Protein AF-A0AAP7AR47-F1 (afdb_monomer_lite)

Structure (mmCIF, N/CA/C/O backbone):
data_AF-A0AAP7AR47-F1
#
_entry.id   AF-A0AAP7AR47-F1
#
loop_
_atom_site.group_PDB
_atom_site.id
_atom_site.type_symbol
_atom_site.label_atom_id
_atom_site.label_alt_id
_atom_site.label_comp_id
_atom_site.label_asym_id
_atom_site.label_entity_id
_atom_site.label_seq_id
_atom_site.pdbx_PDB_ins_code
_atom_site.Cartn_x
_atom_site.Cartn_y
_atom_site.Cartn_z
_atom_site.occupancy
_atom_site.B_iso_or_equiv
_atom_site.auth_seq_id
_atom_site.auth_comp_id
_atom_site.auth_asym_id
_atom_site.auth_atom_id
_atom_site.pdbx_PDB_model_num
ATOM 1 N N . MET A 1 1 ? -0.897 7.971 -12.764 1.00 89.75 1 MET A N 1
ATOM 2 C CA . MET A 1 1 ? -1.975 7.068 -12.286 1.00 89.75 1 MET A CA 1
ATOM 3 C C . MET A 1 1 ? -1.335 5.822 -11.681 1.00 89.75 1 MET A C 1
ATOM 5 O O . MET A 1 1 ? -0.185 5.542 -11.992 1.00 89.75 1 MET A O 1
ATOM 9 N N . LEU A 1 2 ? -2.001 5.090 -10.786 1.00 91.81 2 LEU A N 1
ATOM 10 C CA . LEU A 1 2 ? -1.508 3.789 -10.315 1.00 91.81 2 LEU A CA 1
ATOM 11 C C . LEU A 1 2 ? -2.649 2.787 -10.162 1.00 91.81 2 LEU A C 1
ATOM 13 O O . LEU A 1 2 ? -3.755 3.168 -9.774 1.00 91.81 2 LEU A O 1
ATOM 17 N N . ARG A 1 3 ? -2.368 1.513 -10.430 1.00 94.62 3 ARG A N 1
ATOM 18 C CA . ARG A 1 3 ? -3.255 0.394 -10.088 1.00 94.62 3 ARG A CA 1
ATOM 19 C C . ARG A 1 3 ? -2.848 -0.174 -8.733 1.00 94.62 3 ARG A C 1
ATOM 21 O O . ARG A 1 3 ? -1.660 -0.302 -8.450 1.00 94.62 3 ARG A O 1
ATOM 28 N N . LEU A 1 4 ? -3.827 -0.504 -7.904 1.00 95.00 4 LEU A N 1
ATOM 29 C CA . LEU A 1 4 ? -3.659 -1.189 -6.629 1.00 95.00 4 LEU A CA 1
ATOM 30 C C . LEU A 1 4 ? -4.252 -2.584 -6.729 1.00 95.00 4 LEU A C 1
ATOM 32 O O . LEU A 1 4 ? -5.379 -2.732 -7.192 1.00 95.00 4 LEU A O 1
ATOM 36 N N . GLU A 1 5 ? -3.526 -3.575 -6.230 1.00 95.94 5 GLU A N 1
ATOM 37 C CA . GLU A 1 5 ? -4.007 -4.948 -6.097 1.00 95.94 5 GLU A CA 1
ATOM 38 C C . GLU A 1 5 ? -3.813 -5.414 -4.660 1.00 95.94 5 GLU A C 1
ATOM 40 O O . GLU A 1 5 ? -2.724 -5.310 -4.085 1.00 95.94 5 GLU A O 1
ATOM 45 N N . LEU A 1 6 ? -4.891 -5.901 -4.059 1.00 96.06 6 LEU A N 1
ATOM 46 C CA . LEU A 1 6 ? -4.894 -6.360 -2.687 1.00 96.06 6 LEU A CA 1
ATOM 47 C C . LEU A 1 6 ? -4.102 -7.662 -2.571 1.00 96.06 6 LEU A C 1
ATOM 49 O O . LEU A 1 6 ? -4.432 -8.657 -3.213 1.00 96.06 6 LEU A O 1
ATOM 53 N N . ILE A 1 7 ? -3.103 -7.666 -1.692 1.00 95.31 7 ILE A N 1
ATOM 54 C CA . ILE A 1 7 ? -2.365 -8.882 -1.341 1.00 95.31 7 ILE A CA 1
ATOM 55 C C . ILE A 1 7 ? -3.031 -9.537 -0.139 1.00 95.31 7 ILE A C 1
ATOM 57 O O . ILE A 1 7 ? -3.398 -10.708 -0.175 1.00 95.31 7 ILE A O 1
ATOM 61 N N . GLU A 1 8 ? -3.171 -8.770 0.941 1.00 92.94 8 GLU A N 1
ATOM 62 C CA . GLU A 1 8 ? -3.592 -9.291 2.234 1.00 92.94 8 GLU A CA 1
ATOM 63 C C . GLU A 1 8 ? -4.271 -8.198 3.064 1.00 92.94 8 GLU A C 1
ATOM 65 O O . GLU A 1 8 ? -3.814 -7.054 3.124 1.00 92.94 8 GLU A O 1
ATOM 70 N N . VAL A 1 9 ? -5.363 -8.564 3.735 1.00 92.69 9 VAL A N 1
ATOM 71 C CA . VAL A 1 9 ? -5.983 -7.747 4.781 1.00 92.69 9 VAL A CA 1
ATOM 72 C C . VAL A 1 9 ? -6.045 -8.580 6.044 1.00 92.69 9 VAL A C 1
ATOM 74 O O . VAL A 1 9 ? -6.698 -9.620 6.076 1.00 92.69 9 VAL A O 1
ATOM 77 N N . THR A 1 10 ? -5.421 -8.085 7.103 1.00 91.00 10 THR A N 1
ATOM 78 C CA . THR A 1 10 ? -5.552 -8.629 8.453 1.00 91.00 10 THR A CA 1
ATOM 79 C C . THR A 1 10 ? -6.178 -7.586 9.381 1.00 91.00 10 THR A C 1
ATOM 81 O O . THR A 1 10 ? -6.462 -6.445 8.988 1.00 91.00 10 THR A O 1
ATOM 84 N N . GLU A 1 11 ? -6.421 -7.964 10.635 1.00 87.19 11 GLU A N 1
ATOM 85 C CA . GLU A 1 11 ? -6.824 -7.012 11.678 1.00 87.19 11 GLU A CA 1
ATOM 86 C C . GLU A 1 11 ? -5.703 -6.010 11.996 1.00 87.19 11 GLU A C 1
ATOM 88 O O . GLU A 1 11 ? -5.976 -4.855 12.312 1.00 87.19 11 GLU A O 1
ATOM 93 N N . ALA A 1 12 ? -4.440 -6.423 11.852 1.00 89.69 12 ALA A N 1
ATOM 94 C CA . ALA A 1 12 ? -3.284 -5.606 12.208 1.00 89.69 12 ALA A CA 1
ATOM 95 C C . ALA A 1 12 ? -2.769 -4.738 11.051 1.00 89.69 12 ALA A C 1
ATOM 97 O O . ALA A 1 12 ? -2.289 -3.625 11.275 1.00 89.69 12 ALA A O 1
ATOM 98 N N . ASN A 1 13 ? -2.825 -5.234 9.815 1.00 92.88 13 ASN A N 1
ATOM 99 C CA . ASN A 1 13 ? -2.209 -4.579 8.666 1.00 92.88 13 ASN A CA 1
ATOM 100 C C . ASN A 1 13 ? -2.953 -4.844 7.348 1.00 92.88 13 ASN A C 1
ATOM 102 O O . ASN A 1 13 ? -3.777 -5.750 7.231 1.00 92.88 13 ASN A O 1
ATOM 106 N N . VAL A 1 14 ? -2.665 -3.999 6.365 1.00 93.75 14 VAL A N 1
ATOM 107 C CA . VAL A 1 14 ? -3.184 -4.062 5.001 1.00 93.75 14 VAL A CA 1
ATOM 108 C C . VAL A 1 14 ? -2.005 -4.003 4.047 1.00 93.75 14 VAL A C 1
ATOM 110 O O . VAL A 1 14 ? -1.213 -3.065 4.134 1.00 93.75 14 VAL A O 1
ATOM 113 N N . LYS A 1 15 ? -1.908 -4.962 3.128 1.00 95.88 15 LYS A N 1
ATOM 114 C CA . LYS A 1 15 ? -0.863 -5.017 2.106 1.00 95.88 15 LYS A CA 1
ATOM 115 C C . LYS A 1 15 ? -1.454 -4.911 0.707 1.00 95.88 15 LYS A C 1
ATOM 117 O O . LYS A 1 15 ? -2.370 -5.658 0.359 1.00 95.88 15 LYS A O 1
ATOM 122 N N . TYR A 1 16 ? -0.882 -4.029 -0.105 1.00 96.44 16 TYR A N 1
ATOM 123 C CA . TYR A 1 16 ? -1.226 -3.880 -1.519 1.00 96.44 16 TYR A CA 1
ATOM 124 C C . TYR A 1 16 ? 0.031 -3.856 -2.382 1.00 96.44 16 TYR A C 1
ATOM 126 O O . TYR A 1 16 ? 1.051 -3.279 -1.996 1.00 96.44 16 TYR A O 1
ATOM 134 N N . ARG A 1 17 ? -0.082 -4.420 -3.586 1.00 95.94 17 ARG A N 1
ATOM 135 C CA . ARG A 1 17 ? 0.818 -4.097 -4.693 1.00 95.94 17 ARG A CA 1
ATOM 136 C C . ARG A 1 17 ? 0.334 -2.820 -5.345 1.00 95.94 17 ARG A C 1
ATOM 138 O O . ARG A 1 17 ? -0.869 -2.651 -5.541 1.00 95.94 17 ARG A O 1
ATOM 145 N N . TYR A 1 18 ? 1.263 -1.944 -5.693 1.00 94.69 18 TYR A N 1
ATOM 146 C CA . TYR A 1 18 ? 0.981 -0.810 -6.557 1.00 94.69 18 TYR A CA 1
ATOM 147 C C . TYR A 1 18 ? 1.763 -0.948 -7.857 1.00 94.69 18 TYR A C 1
ATOM 149 O O . TYR A 1 18 ? 2.943 -1.288 -7.840 1.00 94.69 18 TYR A O 1
ATOM 157 N N . TYR A 1 19 ? 1.100 -0.643 -8.964 1.00 94.50 19 TYR A N 1
ATOM 158 C CA . TYR A 1 19 ? 1.663 -0.641 -10.307 1.00 94.50 19 TYR A CA 1
ATOM 159 C C . TYR A 1 19 ? 1.642 0.803 -10.814 1.00 94.50 19 TYR A C 1
ATOM 161 O O . TYR A 1 19 ? 0.555 1.369 -10.978 1.00 94.50 19 TYR A O 1
ATOM 169 N N . PRO A 1 20 ? 2.809 1.445 -10.976 1.00 92.56 20 PRO A N 1
ATOM 170 C CA . PRO A 1 20 ? 2.911 2.768 -11.575 1.00 92.56 20 PRO A CA 1
ATOM 171 C C . PRO A 1 20 ? 2.432 2.775 -13.028 1.00 92.56 20 PRO A C 1
ATOM 173 O O . PRO A 1 20 ? 2.928 2.003 -13.847 1.00 92.56 20 PRO A O 1
ATOM 176 N N . GLU A 1 21 ? 1.519 3.688 -13.362 1.00 88.69 21 GLU A N 1
ATOM 177 C CA . GLU A 1 21 ? 0.944 3.812 -14.708 1.00 88.69 21 GLU A CA 1
ATOM 178 C C . GLU A 1 21 ? 0.438 2.447 -15.236 1.00 88.69 21 GLU A C 1
ATOM 180 O O . GLU A 1 21 ? -0.224 1.719 -14.496 1.00 88.69 21 GLU A O 1
ATOM 185 N N . ASP A 1 22 ? 0.760 2.082 -16.481 1.00 84.62 22 ASP A N 1
ATOM 186 C CA . ASP A 1 22 ? 0.448 0.777 -17.091 1.00 84.62 22 ASP A CA 1
ATOM 187 C C . ASP A 1 22 ? 1.631 -0.213 -17.029 1.00 84.62 22 ASP A C 1
ATOM 189 O O . ASP A 1 22 ? 1.773 -1.109 -17.868 1.00 84.62 22 ASP A O 1
ATOM 193 N N . SER A 1 23 ? 2.529 -0.037 -16.057 1.00 86.62 23 SER A N 1
ATOM 194 C CA . SER A 1 23 ? 3.717 -0.878 -15.928 1.00 86.62 23 SER A CA 1
ATOM 195 C C . SER A 1 23 ? 3.406 -2.287 -15.426 1.00 86.62 23 SER A C 1
ATOM 197 O O . SER A 1 23 ? 2.413 -2.544 -14.742 1.00 86.62 23 SER A O 1
ATOM 199 N N . LYS A 1 24 ? 4.314 -3.214 -15.746 1.00 87.94 24 LYS A N 1
ATOM 200 C CA . LYS A 1 24 ? 4.383 -4.533 -15.102 1.00 87.94 24 LYS A CA 1
ATOM 201 C C . LYS A 1 24 ? 5.210 -4.500 -13.819 1.00 87.94 24 LYS A C 1
ATOM 203 O O . LYS A 1 24 ? 5.054 -5.397 -12.994 1.00 87.94 24 LYS A O 1
ATOM 208 N N . GLU A 1 25 ? 6.050 -3.478 -13.665 1.00 92.75 25 GLU A N 1
ATOM 209 C CA . GLU A 1 25 ? 6.802 -3.241 -12.441 1.00 92.75 25 GLU A CA 1
ATOM 210 C C . GLU A 1 25 ? 5.848 -2.854 -11.320 1.00 92.75 25 GLU A C 1
ATOM 212 O O . GLU A 1 25 ? 4.898 -2.089 -11.519 1.00 92.75 25 GLU A O 1
ATOM 217 N N . TYR A 1 26 ? 6.109 -3.384 -10.133 1.00 94.06 26 TYR A N 1
ATOM 218 C CA . TYR A 1 26 ? 5.292 -3.130 -8.964 1.00 94.06 26 TYR A CA 1
ATOM 219 C C . TYR A 1 26 ? 6.159 -2.857 -7.750 1.00 94.06 26 TYR A C 1
ATOM 221 O O . TYR A 1 26 ? 7.319 -3.250 -7.681 1.00 94.06 26 TYR A O 1
ATOM 229 N N . GLY A 1 27 ? 5.573 -2.176 -6.779 1.00 94.50 27 GLY A N 1
ATOM 230 C CA . GLY A 1 27 ? 6.087 -2.173 -5.422 1.00 94.50 27 GLY A CA 1
ATOM 231 C C . GLY A 1 27 ? 5.018 -2.649 -4.454 1.00 94.50 27 GLY A C 1
ATOM 232 O O . GLY A 1 27 ? 3.856 -2.847 -4.821 1.00 94.50 27 GLY A O 1
ATOM 233 N N . VAL A 1 28 ? 5.407 -2.813 -3.198 1.00 96.19 28 VAL A N 1
ATOM 234 C CA . VAL A 1 28 ? 4.533 -3.291 -2.130 1.00 96.19 28 VAL A CA 1
ATOM 235 C C . VAL A 1 28 ? 4.489 -2.252 -1.024 1.00 96.19 28 VAL A C 1
ATOM 237 O O . VAL A 1 28 ? 5.521 -1.828 -0.501 1.00 96.19 28 VAL A O 1
ATOM 240 N N . VAL A 1 29 ? 3.274 -1.843 -0.665 1.00 95.81 29 VAL A N 1
ATOM 241 C CA . VAL A 1 29 ? 3.013 -0.931 0.451 1.00 95.81 29 VAL A CA 1
ATOM 242 C C . VAL A 1 29 ? 2.216 -1.633 1.532 1.00 95.81 29 VAL A C 1
ATOM 244 O O . VAL A 1 29 ? 1.337 -2.456 1.257 1.00 95.81 29 VAL A O 1
ATOM 247 N N . ILE A 1 30 ? 2.521 -1.276 2.774 1.00 95.31 30 ILE A N 1
ATOM 248 C CA . ILE A 1 30 ? 1.865 -1.813 3.956 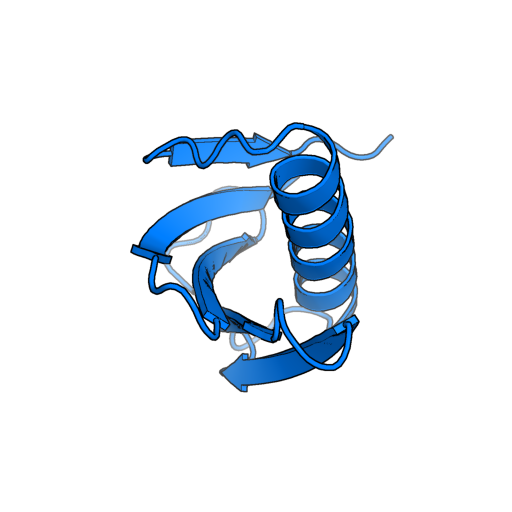1.00 95.31 30 ILE A CA 1
ATOM 249 C C . ILE A 1 30 ? 1.341 -0.649 4.783 1.00 95.31 30 ILE A C 1
ATOM 251 O O . ILE A 1 30 ? 2.059 0.305 5.082 1.00 95.31 30 ILE A O 1
ATOM 255 N N . PHE A 1 31 ? 0.085 -0.757 5.195 1.00 94.56 31 PHE A N 1
ATOM 256 C CA . PHE A 1 31 ? -0.506 0.138 6.174 1.00 94.56 31 PHE A CA 1
ATOM 257 C C . PHE A 1 31 ? -0.842 -0.633 7.450 1.00 94.56 31 PHE A C 1
ATOM 259 O O . PHE A 1 31 ? -1.627 -1.586 7.426 1.00 94.56 31 PHE A O 1
ATOM 266 N N . ARG A 1 32 ? -0.244 -0.238 8.577 1.00 92.56 32 ARG A N 1
ATOM 267 C CA . ARG A 1 32 ? -0.511 -0.847 9.887 1.00 92.56 32 ARG A CA 1
ATOM 268 C C . ARG A 1 32 ? -1.747 -0.191 10.493 1.00 92.56 32 ARG A C 1
ATOM 270 O O . ARG A 1 32 ? -1.690 0.957 10.921 1.00 92.56 32 ARG A O 1
ATOM 277 N N . LYS A 1 33 ? -2.865 -0.917 10.564 1.00 88.31 33 LYS A N 1
ATOM 278 C CA . LYS A 1 33 ? -4.137 -0.394 11.095 1.00 88.31 33 LYS A CA 1
ATOM 279 C C . LYS A 1 33 ? -4.030 0.005 12.567 1.00 88.31 33 LYS A C 1
ATOM 281 O O . LYS A 1 33 ? -4.658 0.972 12.982 1.00 88.31 33 LYS A O 1
ATOM 286 N N . THR A 1 34 ? -3.234 -0.731 13.342 1.00 87.75 34 THR A N 1
ATOM 287 C CA . THR A 1 34 ? -3.081 -0.535 14.791 1.00 87.75 34 THR A CA 1
ATOM 288 C C . THR A 1 34 ? -2.298 0.727 15.144 1.00 87.75 34 THR A C 1
ATOM 290 O O . THR A 1 34 ? -2.708 1.464 16.034 1.00 87.75 34 THR A O 1
ATOM 293 N N . THR A 1 35 ? -1.188 0.989 14.451 1.00 89.50 35 THR A N 1
ATOM 294 C CA . THR A 1 35 ? -0.300 2.134 14.723 1.00 89.50 35 THR A CA 1
ATOM 295 C C . THR A 1 35 ? -0.510 3.308 13.768 1.00 89.50 35 THR A C 1
ATOM 297 O O . THR A 1 35 ? 0.028 4.386 14.000 1.00 89.50 35 THR A O 1
ATOM 300 N N . ARG A 1 36 ? -1.310 3.119 12.707 1.00 88.00 36 ARG A N 1
ATOM 301 C CA . ARG A 1 36 ? -1.463 4.043 11.568 1.00 88.00 36 ARG A CA 1
ATOM 302 C C . ARG A 1 36 ? -0.141 4.351 10.855 1.00 88.00 36 ARG A C 1
ATOM 304 O O . ARG A 1 36 ? 0.004 5.403 10.238 1.00 88.00 36 ARG A O 1
ATOM 311 N N . GLU A 1 37 ? 0.825 3.442 10.937 1.00 92.06 37 GLU A N 1
ATOM 312 C CA . GLU A 1 37 ? 2.118 3.596 10.275 1.00 92.06 37 GLU A CA 1
ATOM 313 C C . GLU A 1 37 ? 2.062 3.184 8.803 1.00 92.06 37 GLU A C 1
ATOM 315 O O . GLU A 1 37 ? 1.381 2.227 8.415 1.00 92.06 37 GLU A O 1
ATOM 320 N N . ARG A 1 38 ? 2.834 3.918 7.999 1.00 93.25 38 ARG A N 1
ATOM 321 C CA . ARG A 1 38 ? 3.014 3.719 6.563 1.00 93.25 38 ARG A CA 1
ATOM 322 C C . ARG A 1 38 ? 4.367 3.070 6.319 1.00 93.25 38 ARG A C 1
ATOM 324 O O . ARG A 1 38 ? 5.384 3.626 6.724 1.00 93.25 38 ARG A O 1
ATOM 331 N N . ASP A 1 39 ? 4.375 1.946 5.623 1.00 93.19 39 ASP A N 1
ATOM 332 C CA . ASP A 1 39 ? 5.587 1.184 5.348 1.00 93.19 39 ASP A CA 1
ATOM 333 C C . ASP A 1 39 ? 5.654 0.815 3.858 1.00 93.19 39 ASP A C 1
ATOM 335 O O . ASP A 1 39 ? 4.629 0.652 3.186 1.00 93.19 39 ASP A O 1
ATOM 339 N N . ILE A 1 40 ? 6.870 0.732 3.326 1.00 93.12 40 ILE A N 1
ATOM 340 C CA . ILE A 1 40 ? 7.137 0.407 1.925 1.00 93.12 40 ILE A CA 1
ATOM 341 C C . ILE A 1 40 ? 8.043 -0.818 1.945 1.00 93.12 40 ILE A C 1
ATOM 343 O O . ILE A 1 40 ? 9.246 -0.695 2.170 1.00 93.12 40 ILE A O 1
ATOM 347 N N . GLU A 1 41 ? 7.450 -1.984 1.705 1.00 92.94 41 GLU A N 1
ATOM 348 C CA . GLU A 1 41 ? 8.168 -3.261 1.673 1.00 92.94 41 GLU A CA 1
ATOM 349 C C . GLU A 1 41 ? 9.020 -3.359 0.401 1.00 92.94 41 GLU A C 1
ATOM 351 O O . GLU A 1 41 ? 10.171 -3.781 0.460 1.00 92.94 41 GLU A O 1
ATOM 356 N N . GLU A 1 42 ? 8.492 -2.886 -0.733 1.00 93.88 42 GLU A N 1
ATOM 357 C CA . GLU A 1 42 ? 9.200 -2.894 -2.014 1.00 93.88 42 GLU A CA 1
ATOM 358 C C . GLU A 1 42 ? 8.890 -1.634 -2.832 1.00 93.88 42 GLU A C 1
ATOM 360 O O . GLU A 1 42 ? 7.749 -1.159 -2.898 1.00 93.88 42 GLU A O 1
ATOM 365 N N . LYS A 1 43 ? 9.920 -1.070 -3.467 1.00 92.31 43 LYS A N 1
ATOM 366 C CA . LYS A 1 43 ? 9.770 0.045 -4.406 1.00 92.31 43 LYS A CA 1
ATOM 367 C C . LYS A 1 43 ? 9.725 -0.495 -5.829 1.00 92.31 43 LYS A C 1
ATOM 369 O O . LYS A 1 43 ? 10.558 -1.323 -6.171 1.00 92.31 43 LYS A O 1
ATOM 374 N N . ALA A 1 44 ? 8.807 0.021 -6.642 1.00 91.94 44 ALA A N 1
ATOM 375 C CA . ALA A 1 44 ? 8.787 -0.277 -8.068 1.00 91.94 44 ALA A CA 1
ATOM 376 C C . ALA A 1 44 ? 10.078 0.230 -8.728 1.00 91.94 44 ALA A C 1
ATOM 378 O O . ALA A 1 44 ? 10.411 1.415 -8.601 1.00 91.94 44 ALA A O 1
ATOM 379 N N . ASP A 1 45 ? 10.803 -0.659 -9.408 1.00 90.69 45 ASP A N 1
ATOM 380 C CA . ASP A 1 45 ? 12.079 -0.316 -10.037 1.00 90.69 45 ASP A CA 1
ATOM 381 C C . ASP A 1 45 ? 11.881 0.663 -11.201 1.00 90.69 45 ASP A C 1
ATOM 383 O O . ASP A 1 45 ? 10.910 0.588 -11.951 1.00 90.69 45 ASP A O 1
ATOM 387 N N . GLY A 1 46 ? 12.782 1.636 -11.326 1.00 89.12 46 GLY A N 1
ATOM 388 C CA . GLY A 1 46 ? 12.676 2.697 -12.332 1.00 89.12 46 GLY A CA 1
ATOM 389 C C . GLY A 1 46 ? 11.577 3.745 -12.084 1.00 89.12 46 GLY A C 1
ATOM 390 O O . GLY A 1 46 ? 11.438 4.665 -12.891 1.00 89.12 46 GLY A O 1
ATOM 391 N N . TYR A 1 47 ? 10.832 3.673 -10.972 1.00 88.75 47 TYR A N 1
ATOM 392 C CA . TYR A 1 47 ? 9.796 4.651 -10.618 1.00 88.75 47 TYR A CA 1
ATOM 393 C C . TYR A 1 47 ? 10.123 5.444 -9.349 1.00 88.75 47 TYR A C 1
ATOM 395 O O . TYR A 1 47 ? 10.829 5.010 -8.440 1.00 88.75 47 TYR A O 1
ATOM 403 N N . SER A 1 48 ? 9.571 6.656 -9.278 1.00 87.25 48 SER A N 1
ATOM 404 C CA . SER A 1 48 ? 9.694 7.519 -8.103 1.00 87.25 48 SER A CA 1
ATOM 405 C C . SER A 1 48 ? 8.968 6.928 -6.890 1.00 87.25 48 SER A C 1
ATOM 407 O O . SER A 1 48 ? 7.879 6.362 -6.999 1.00 87.25 48 SER A O 1
ATOM 409 N N . ALA A 1 49 ? 9.499 7.183 -5.693 1.00 87.06 49 ALA A N 1
ATOM 410 C CA . ALA A 1 49 ? 8.821 6.858 -4.437 1.00 87.06 49 ALA A CA 1
ATOM 411 C C . ALA A 1 49 ? 7.471 7.592 -4.261 1.00 87.06 49 ALA A 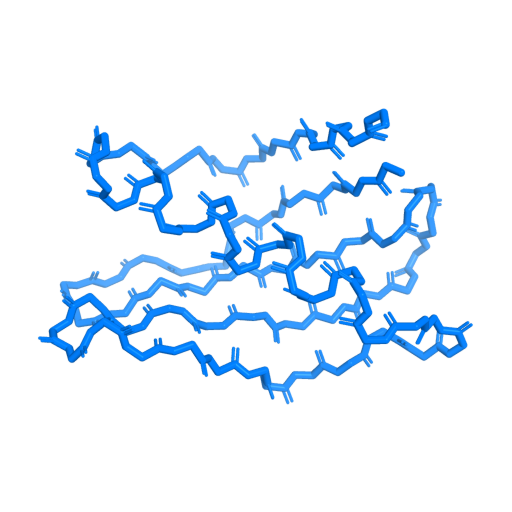C 1
ATOM 413 O O . ALA A 1 49 ? 6.688 7.228 -3.386 1.00 87.06 49 ALA A O 1
ATOM 414 N N . SER A 1 50 ? 7.164 8.596 -5.095 1.00 89.62 50 SER A N 1
ATOM 415 C CA . SER A 1 50 ? 5.861 9.273 -5.101 1.00 89.62 50 SER A CA 1
ATOM 416 C C . SER A 1 50 ? 4.695 8.309 -5.329 1.00 89.62 50 SER A C 1
ATOM 418 O O . SER A 1 50 ? 3.654 8.471 -4.696 1.00 89.62 50 SER A O 1
ATOM 420 N N . TYR A 1 51 ? 4.868 7.278 -6.164 1.00 91.81 51 TYR A N 1
ATOM 421 C CA . TYR A 1 51 ? 3.832 6.268 -6.411 1.00 91.81 51 TYR A CA 1
ATOM 422 C C . TYR A 1 51 ? 3.488 5.491 -5.136 1.00 91.81 51 TYR A C 1
ATOM 424 O O . TYR A 1 51 ? 2.313 5.348 -4.802 1.00 91.81 51 TYR A O 1
ATOM 432 N N . ALA A 1 52 ? 4.503 5.086 -4.367 1.00 92.25 52 ALA A N 1
ATOM 433 C CA . ALA A 1 52 ? 4.303 4.451 -3.067 1.00 92.25 52 ALA A CA 1
ATOM 434 C C . ALA A 1 52 ? 3.562 5.382 -2.091 1.00 92.25 52 ALA A C 1
ATOM 436 O O . ALA A 1 52 ? 2.642 4.949 -1.402 1.00 92.25 52 ALA A O 1
ATOM 437 N N . THR A 1 53 ? 3.898 6.676 -2.069 1.00 92.12 53 THR A N 1
ATOM 438 C CA . THR A 1 53 ? 3.205 7.669 -1.229 1.00 92.12 53 THR A CA 1
ATOM 439 C C . THR A 1 53 ? 1.728 7.821 -1.606 1.00 92.12 53 THR A C 1
ATOM 441 O O . THR A 1 53 ? 0.873 7.878 -0.721 1.00 92.12 53 THR A O 1
ATOM 444 N N . HIS A 1 54 ? 1.402 7.857 -2.902 1.00 93.06 54 HIS A N 1
ATOM 445 C CA . HIS A 1 54 ? 0.012 7.903 -3.366 1.00 93.06 54 HIS A CA 1
ATOM 446 C C . HIS A 1 54 ? -0.752 6.619 -3.022 1.00 93.06 54 HIS A C 1
ATOM 448 O O . HIS A 1 54 ? -1.893 6.699 -2.564 1.00 93.06 54 HIS A O 1
ATOM 454 N N . ALA A 1 55 ? -0.119 5.453 -3.175 1.00 93.94 55 ALA A N 1
ATOM 455 C CA . ALA A 1 55 ? -0.694 4.176 -2.764 1.00 93.94 55 ALA A CA 1
ATOM 456 C C . ALA A 1 55 ? -0.998 4.164 -1.256 1.00 93.94 55 ALA A C 1
ATOM 458 O O . ALA A 1 55 ? -2.123 3.876 -0.854 1.00 93.94 55 ALA A O 1
ATOM 459 N N . LEU A 1 56 ? -0.037 4.575 -0.423 1.00 94.06 56 LEU A N 1
ATOM 460 C CA . LEU A 1 56 ? -0.197 4.668 1.031 1.00 94.06 56 LEU A CA 1
ATOM 461 C C . LEU A 1 56 ? -1.333 5.609 1.443 1.00 94.06 56 LEU A C 1
ATOM 463 O O . LEU A 1 56 ? -2.131 5.255 2.308 1.00 94.06 56 LEU A O 1
ATOM 467 N N . ARG A 1 57 ? -1.456 6.773 0.794 1.00 93.19 57 ARG A N 1
ATOM 468 C CA . ARG A 1 57 ? -2.584 7.687 1.023 1.00 93.19 57 ARG A CA 1
ATOM 469 C C . ARG A 1 57 ? -3.925 7.013 0.721 1.00 93.19 57 ARG A C 1
ATOM 471 O O . ARG A 1 57 ? -4.870 7.172 1.483 1.00 93.19 57 ARG A O 1
ATOM 478 N N . ARG A 1 58 ? -4.017 6.234 -0.361 1.00 94.25 58 ARG A N 1
ATOM 479 C CA . ARG A 1 58 ? -5.255 5.513 -0.688 1.00 94.25 58 ARG A CA 1
ATOM 480 C C . ARG A 1 58 ? -5.575 4.416 0.331 1.00 94.25 58 ARG A C 1
ATOM 482 O O . ARG A 1 58 ? -6.738 4.232 0.676 1.00 94.25 58 ARG A O 1
ATOM 489 N N . LEU A 1 59 ? -4.559 3.721 0.845 1.00 93.19 59 LEU A N 1
ATOM 490 C CA . LEU A 1 59 ? -4.725 2.712 1.899 1.00 93.19 59 LEU A CA 1
ATOM 491 C C . LEU A 1 59 ? -5.268 3.317 3.204 1.00 93.19 59 LEU A C 1
ATOM 493 O O . LEU A 1 59 ? -6.060 2.667 3.890 1.00 93.19 59 LEU A O 1
ATOM 497 N N . GLU A 1 60 ? -4.894 4.554 3.535 1.00 92.25 60 GLU A N 1
ATOM 498 C CA . GLU A 1 60 ? -5.489 5.283 4.662 1.00 92.25 60 GLU A CA 1
ATOM 499 C C . GLU A 1 60 ? -6.983 5.518 4.458 1.00 92.25 60 GLU A C 1
ATOM 501 O O . GLU A 1 60 ? -7.778 5.189 5.338 1.00 92.25 60 GLU A O 1
ATOM 506 N N . GLU A 1 61 ? -7.378 5.999 3.279 1.00 92.62 61 GLU A N 1
ATOM 507 C CA . GLU A 1 61 ? -8.789 6.219 2.940 1.00 92.62 61 GLU A CA 1
ATOM 508 C C . GLU A 1 61 ? -9.602 4.914 2.992 1.00 92.62 61 GLU A C 1
ATOM 510 O O . GLU A 1 61 ? -10.749 4.912 3.444 1.00 92.62 61 GLU A O 1
ATOM 515 N N . TYR A 1 62 ? -9.017 3.788 2.567 1.00 92.50 62 TYR A N 1
ATOM 516 C CA . TYR A 1 62 ? -9.629 2.46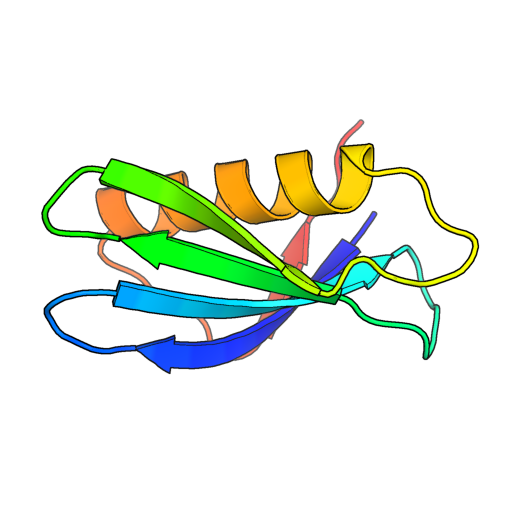2 2.707 1.00 92.50 62 TYR A CA 1
ATOM 517 C C . TYR A 1 62 ? -9.850 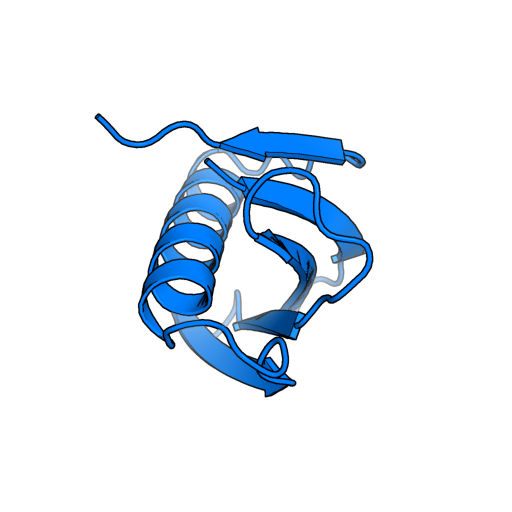2.072 4.162 1.00 92.50 62 TYR A C 1
ATOM 519 O O . TYR A 1 62 ? -10.903 1.527 4.493 1.00 92.50 62 TYR A O 1
ATOM 527 N N . CYS A 1 63 ? -8.889 2.367 5.038 1.00 89.9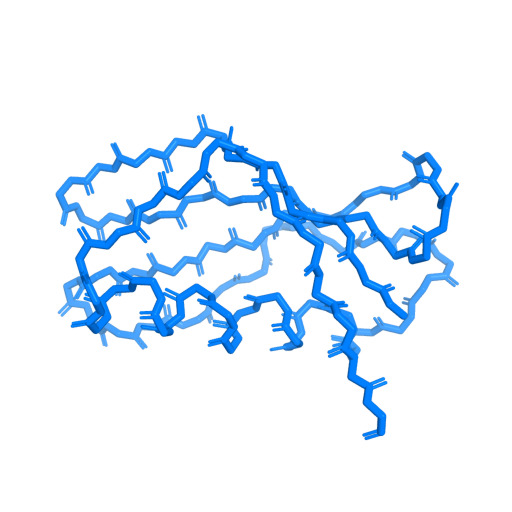4 63 CYS A N 1
ATOM 528 C CA . CYS A 1 63 ? -9.036 2.108 6.465 1.00 89.94 63 CYS A CA 1
ATOM 529 C C . CYS A 1 63 ? -10.119 2.991 7.092 1.00 89.94 63 CYS A C 1
ATOM 531 O O . CYS A 1 63 ? -10.930 2.486 7.861 1.00 89.9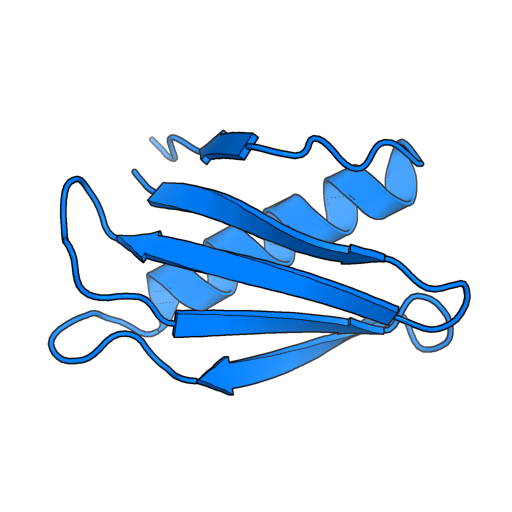4 63 CYS A O 1
ATOM 533 N N . GLU A 1 64 ? -10.185 4.274 6.730 1.00 90.50 64 GLU A N 1
ATOM 534 C CA . GLU A 1 64 ? -11.219 5.197 7.219 1.00 90.50 64 GLU A CA 1
ATOM 535 C C . GLU A 1 64 ? -12.626 4.788 6.771 1.00 90.50 64 GLU A C 1
ATOM 537 O O . GLU A 1 64 ? -13.578 4.869 7.545 1.00 90.50 64 GLU A O 1
ATOM 542 N N . LYS A 1 65 ? -12.754 4.289 5.538 1.00 91.19 65 LYS A N 1
ATOM 543 C CA . LYS A 1 65 ? -14.015 3.778 4.978 1.00 91.19 65 LYS A CA 1
ATOM 544 C C . LYS A 1 65 ? -14.284 2.312 5.329 1.00 91.19 65 LYS A C 1
ATOM 546 O O . LYS A 1 65 ? -15.297 1.766 4.894 1.00 91.19 65 LYS A O 1
ATOM 551 N N . ASN A 1 66 ? -13.366 1.658 6.045 1.00 88.69 66 ASN A N 1
ATOM 552 C CA . ASN A 1 66 ? -13.351 0.216 6.305 1.00 88.69 66 ASN A CA 1
ATOM 553 C C . ASN A 1 66 ? -13.669 -0.638 5.053 1.00 88.69 66 ASN A C 1
ATOM 555 O O . ASN A 1 66 ? -14.394 -1.629 5.122 1.00 88.69 66 ASN A O 1
ATOM 559 N N . THR A 1 67 ? -13.166 -0.217 3.890 1.00 91.62 67 THR A N 1
ATOM 560 C CA . THR A 1 67 ? -13.453 -0.825 2.584 1.00 91.62 67 THR A CA 1
ATOM 561 C C . THR A 1 67 ? -12.141 -1.149 1.888 1.00 91.62 67 THR A C 1
ATOM 563 O O . THR A 1 67 ? -11.369 -0.246 1.588 1.00 91.62 67 THR A O 1
ATOM 566 N N . PHE A 1 68 ? -11.904 -2.430 1.605 1.00 92.25 68 PHE A N 1
ATOM 567 C CA . PHE A 1 68 ? -10.655 -2.924 1.020 1.00 92.25 68 PHE A CA 1
ATOM 568 C C . PHE A 1 68 ? -10.940 -3.597 -0.333 1.00 92.25 68 PHE A C 1
ATOM 570 O O . PHE A 1 68 ? -11.179 -4.808 -0.370 1.00 92.25 68 PHE A O 1
ATOM 577 N N . PRO A 1 69 ? -11.007 -2.826 -1.434 1.00 93.50 69 PRO A N 1
ATOM 578 C CA . PRO A 1 69 ? -11.287 -3.379 -2.755 1.00 93.50 69 PRO A CA 1
ATOM 579 C C . PRO A 1 69 ? -10.142 -4.284 -3.222 1.00 93.50 69 PRO A C 1
ATOM 581 O O . PRO A 1 69 ? -8.975 -3.983 -3.002 1.00 93.50 69 PRO A O 1
ATOM 584 N N . LYS A 1 70 ? -10.464 -5.394 -3.897 1.00 94.19 70 LYS A N 1
ATOM 585 C CA . LYS A 1 70 ? -9.433 -6.311 -4.417 1.00 94.19 70 LYS A CA 1
ATOM 586 C C . LYS A 1 70 ? -8.521 -5.641 -5.440 1.00 94.19 70 LYS A C 1
ATOM 588 O O . LYS A 1 70 ? -7.328 -5.909 -5.452 1.00 94.19 70 LYS A O 1
ATOM 593 N N . GLU A 1 71 ? -9.091 -4.780 -6.270 1.00 94.06 71 GLU A N 1
ATOM 594 C CA . GLU A 1 71 ? -8.381 -4.001 -7.275 1.00 94.06 71 GLU A CA 1
ATOM 595 C C . GLU A 1 71 ? -8.964 -2.590 -7.291 1.00 94.06 71 GLU A C 1
ATOM 597 O O . GLU A 1 71 ? -10.174 -2.418 -7.114 1.00 94.06 71 GLU A O 1
ATOM 602 N N . ASP A 1 72 ? -8.120 -1.582 -7.492 1.00 94.00 72 ASP A N 1
ATOM 603 C CA . ASP A 1 72 ? -8.571 -0.207 -7.705 1.00 94.00 72 ASP A CA 1
ATOM 604 C C . ASP A 1 72 ? -7.582 0.568 -8.581 1.00 94.00 72 ASP A C 1
ATOM 606 O O . ASP A 1 72 ? -6.393 0.254 -8.641 1.00 94.00 72 ASP A O 1
ATOM 610 N N . ILE A 1 73 ? -8.070 1.612 -9.240 1.00 92.19 73 ILE A N 1
ATOM 611 C CA . ILE A 1 73 ? -7.266 2.543 -10.021 1.00 92.19 73 ILE A CA 1
ATOM 612 C C . ILE A 1 73 ? -7.301 3.902 -9.326 1.00 92.19 73 ILE A C 1
ATOM 614 O O . ILE A 1 73 ? -8.349 4.484 -9.042 1.00 92.19 73 ILE A O 1
ATOM 618 N N . VAL A 1 74 ? -6.119 4.436 -9.044 1.00 89.44 74 VAL A N 1
ATOM 619 C CA . VAL A 1 74 ? -5.935 5.731 -8.401 1.00 89.44 74 VAL A CA 1
ATOM 620 C C . VAL A 1 74 ? -5.334 6.694 -9.413 1.00 89.44 74 VAL A C 1
ATOM 622 O O . VAL A 1 74 ? -4.151 6.632 -9.749 1.00 89.44 74 VAL A O 1
ATOM 625 N N . ALA A 1 75 ? -6.158 7.617 -9.896 1.00 84.69 75 ALA A N 1
ATOM 626 C CA . ALA A 1 75 ? -5.689 8.782 -10.626 1.00 84.69 75 ALA A CA 1
ATOM 627 C C . ALA A 1 75 ? -5.421 9.925 -9.636 1.00 84.69 75 ALA A C 1
ATOM 629 O O . ALA A 1 75 ? -6.259 10.223 -8.786 1.00 84.69 75 ALA A O 1
ATOM 630 N N . TRP A 1 76 ? -4.255 10.560 -9.744 1.00 72.62 76 TRP A N 1
ATOM 631 C CA . TRP A 1 76 ? -4.000 11.876 -9.161 1.00 72.62 76 TRP A CA 1
ATOM 632 C C . TRP A 1 76 ? -3.871 12.866 -10.321 1.00 72.62 76 TRP A C 1
ATOM 634 O O . TRP A 1 76 ? -3.156 12.584 -11.284 1.00 72.62 76 TRP A O 1
ATOM 644 N N . CYS A 1 77 ? -4.614 13.970 -10.256 1.00 49.47 77 CYS A N 1
ATOM 645 C CA . CYS A 1 77 ? -4.435 15.130 -11.128 1.00 49.47 77 CYS A CA 1
ATOM 646 C C . CYS A 1 77 ? -3.510 16.135 -10.445 1.00 49.47 77 CYS A C 1
ATOM 648 O O . CYS A 1 77 ? -3.610 16.256 -9.200 1.00 49.47 77 CYS A O 1
#

pLDDT: mean 91.23, std 5.94, range [49.47, 96.44]

Radius of gyration: 11.29 Å; chains: 1; bounding box: 27×24×32 Å

Secondary structure (DSSP, 8-state):
-EEEEEEEE-SSEEEEEEEETT-S--EEEEEETTTTEEEEEEPPTTS-THHHHHHHHHHHHHHHTT---SEEEE---

Sequence (77 aa):
MLRLELIEVTEANVKYRYYPEDSKEYGVVIFRKTTRERDIEEKADGYSASYATHALRRLEEYCEKNTFPKEDIVAWC

Organism: NCBI:txid88431

Foldseek 3Di:
DKKWAWDDDDPFKTKIWIGPDPDPFTWMWMQGLVVRDTDTPGDGPPDDCVRSVQVSVVVVVCSVVVHDDRMDDDDDD